Protein AF-A0A951JFA2-F1 (afdb_monomer_lite)

Structure (mmCIF, N/CA/C/O backbone):
data_AF-A0A951JFA2-F1
#
_entry.id   AF-A0A951JFA2-F1
#
loop_
_atom_site.group_PDB
_atom_site.id
_atom_site.type_symbol
_atom_site.label_atom_id
_atom_site.label_alt_id
_atom_site.label_comp_id
_atom_site.label_asym_id
_atom_site.label_entity_id
_atom_site.label_seq_id
_atom_site.pdbx_PDB_ins_code
_atom_site.Cartn_x
_atom_site.Cartn_y
_atom_site.Cartn_z
_atom_site.occupancy
_atom_site.B_iso_or_equiv
_atom_site.auth_seq_id
_atom_site.auth_comp_id
_atom_site.auth_asym_id
_atom_site.auth_atom_id
_atom_site.pdbx_PDB_model_num
ATOM 1 N N . MET A 1 1 ? 25.926 -38.621 -14.063 1.00 49.53 1 MET A N 1
ATOM 2 C CA . MET A 1 1 ? 25.489 -37.595 -13.095 1.00 49.53 1 MET A CA 1
ATOM 3 C C . MET A 1 1 ? 24.748 -36.533 -13.892 1.00 49.53 1 MET A C 1
ATOM 5 O O . MET A 1 1 ? 25.376 -35.670 -14.488 1.00 49.53 1 MET A O 1
ATOM 9 N N . THR A 1 2 ? 23.443 -36.721 -14.076 1.00 48.16 2 THR A N 1
ATOM 10 C CA . THR A 1 2 ? 22.615 -35.872 -14.945 1.00 48.16 2 THR A CA 1
ATOM 11 C C . THR A 1 2 ? 22.382 -34.545 -14.235 1.00 48.16 2 THR A C 1
ATOM 13 O O . THR A 1 2 ? 21.880 -34.536 -13.113 1.00 48.16 2 THR A O 1
ATOM 16 N N . ALA A 1 3 ? 22.814 -33.445 -14.848 1.00 50.09 3 ALA A N 1
ATOM 17 C CA . ALA A 1 3 ? 22.601 -32.106 -14.314 1.00 50.09 3 ALA A CA 1
ATOM 18 C C . ALA A 1 3 ? 21.089 -31.833 -14.154 1.00 50.09 3 ALA A C 1
ATOM 20 O O . ALA A 1 3 ? 20.311 -32.245 -15.020 1.00 50.09 3 ALA A O 1
ATOM 21 N N . PRO A 1 4 ? 20.655 -31.167 -13.068 1.00 54.94 4 PRO A N 1
ATOM 22 C CA . PRO A 1 4 ? 19.260 -30.778 -12.908 1.00 54.94 4 PRO A CA 1
ATOM 23 C C . PRO A 1 4 ? 18.867 -29.755 -13.992 1.00 54.94 4 PRO A C 1
ATOM 25 O O . PRO A 1 4 ? 19.714 -28.966 -14.422 1.00 54.94 4 PRO A O 1
ATOM 28 N N . PRO A 1 5 ? 17.602 -29.746 -14.450 1.00 52.03 5 PRO A N 1
ATOM 29 C CA . PRO A 1 5 ? 17.134 -28.7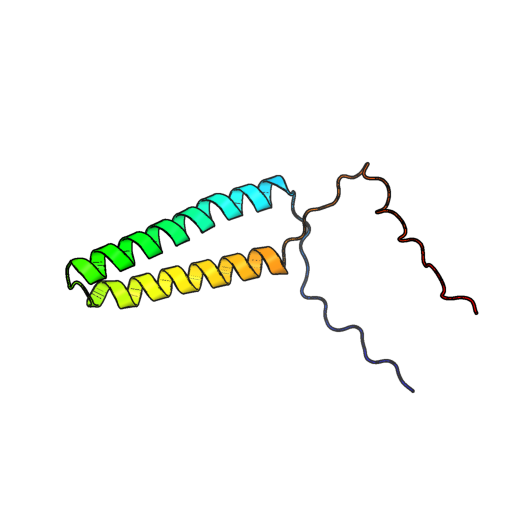79 -15.437 1.00 52.03 5 PRO A CA 1
ATOM 30 C C . PRO A 1 5 ? 17.233 -27.351 -14.870 1.00 52.03 5 PRO A C 1
ATOM 32 O O . PRO A 1 5 ? 16.973 -27.158 -13.677 1.00 52.03 5 PRO A O 1
ATOM 35 N N . PRO A 1 6 ? 17.584 -26.336 -15.686 1.00 55.22 6 PRO A N 1
ATOM 36 C CA . PRO A 1 6 ? 17.511 -24.950 -15.249 1.00 55.22 6 PRO A CA 1
ATOM 37 C C . PRO A 1 6 ? 16.056 -24.654 -14.887 1.00 55.22 6 PRO A C 1
ATOM 39 O O . PRO A 1 6 ? 15.157 -24.789 -15.718 1.00 55.22 6 PRO A O 1
ATOM 42 N N . GLY A 1 7 ? 15.830 -24.326 -13.613 1.00 53.09 7 GLY A N 1
ATOM 43 C CA . GLY A 1 7 ? 14.507 -24.005 -13.096 1.00 53.09 7 GLY A CA 1
ATOM 44 C C . GLY A 1 7 ? 13.837 -22.965 -13.983 1.00 53.09 7 GLY A C 1
ATOM 45 O O . GLY A 1 7 ? 14.495 -22.020 -14.419 1.00 53.09 7 GLY A O 1
ATOM 46 N N . SER A 1 8 ? 12.545 -23.161 -14.258 1.00 51.34 8 SER A N 1
ATOM 47 C CA . SER A 1 8 ? 11.694 -22.191 -14.942 1.00 51.34 8 SER A CA 1
ATOM 48 C C . SER A 1 8 ? 11.936 -20.807 -14.354 1.00 51.34 8 SER A C 1
ATOM 50 O O . SER A 1 8 ? 11.448 -20.477 -13.272 1.00 51.34 8 SER A O 1
ATOM 52 N N . GLY A 1 9 ? 12.726 -20.001 -15.060 1.00 52.50 9 GLY A N 1
ATOM 53 C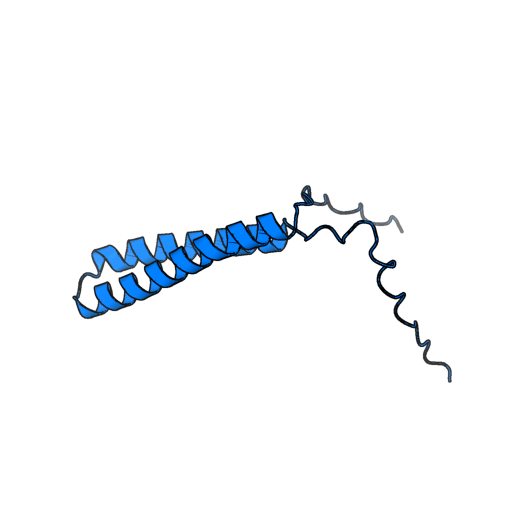 CA . GLY A 1 9 ? 12.849 -18.591 -14.769 1.00 52.50 9 GLY A CA 1
ATOM 54 C C . GLY A 1 9 ? 11.468 -18.007 -14.990 1.00 52.50 9 GLY A C 1
ATOM 55 O O . GLY A 1 9 ? 11.026 -17.913 -16.131 1.00 52.50 9 GLY A O 1
ATOM 56 N N . ALA A 1 10 ? 10.764 -17.677 -13.905 1.00 57.06 10 ALA A N 1
ATOM 57 C CA . ALA A 1 10 ? 9.595 -16.813 -13.983 1.00 57.06 10 ALA A CA 1
ATOM 58 C C . ALA A 1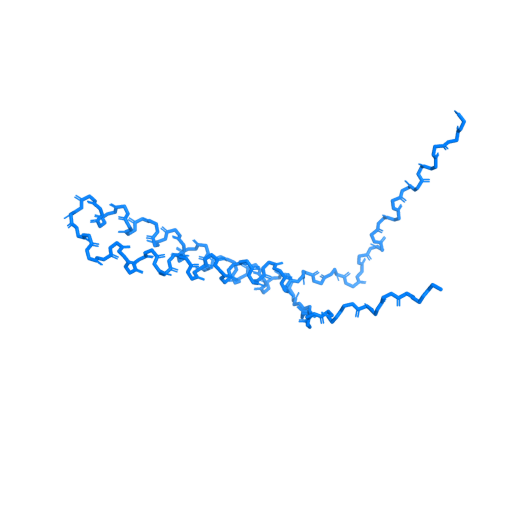 10 ? 9.963 -15.650 -14.911 1.00 57.06 10 ALA A C 1
ATOM 60 O O . ALA A 1 10 ? 11.038 -15.073 -14.737 1.00 57.06 10 ALA A O 1
ATOM 61 N N . ALA A 1 11 ? 9.147 -15.397 -15.936 1.00 57.47 11 ALA A N 1
ATOM 62 C CA . ALA A 1 11 ? 9.450 -14.422 -16.975 1.00 57.47 11 ALA A CA 1
ATOM 63 C C . ALA A 1 11 ? 9.785 -13.070 -16.324 1.00 57.47 11 ALA A C 1
ATOM 65 O O . ALA A 1 11 ? 8.913 -12.386 -15.796 1.00 57.47 11 ALA A O 1
ATOM 66 N N . ARG A 1 12 ? 11.075 -12.728 -16.297 1.00 66.88 12 ARG A N 1
ATOM 67 C CA . ARG A 1 12 ? 11.577 -11.454 -15.778 1.00 66.88 12 ARG A CA 1
ATOM 68 C C . ARG A 1 12 ? 11.380 -10.433 -16.880 1.00 66.88 12 ARG A C 1
ATOM 70 O O . ARG A 1 12 ? 11.871 -10.647 -17.988 1.00 66.88 12 ARG A O 1
ATOM 77 N N . HIS A 1 13 ? 10.644 -9.366 -16.594 1.00 72.56 13 HIS A N 1
ATOM 78 C CA . HIS A 1 13 ? 10.352 -8.348 -17.590 1.00 72.56 13 HIS A CA 1
ATOM 79 C C . HIS A 1 13 ? 11.261 -7.134 -17.361 1.00 72.56 13 HIS A C 1
ATOM 81 O O . HIS A 1 13 ? 11.116 -6.460 -16.339 1.00 72.56 13 HIS A O 1
ATOM 87 N N . PRO A 1 14 ? 12.229 -6.875 -18.256 1.00 70.94 14 PRO A N 1
ATOM 88 C CA . PRO A 1 14 ? 13.049 -5.677 -18.178 1.00 70.94 14 PRO A CA 1
ATOM 89 C C . PRO A 1 14 ? 12.176 -4.440 -18.407 1.00 70.94 14 PRO A C 1
ATOM 91 O O . PRO A 1 14 ? 11.503 -4.339 -19.431 1.00 70.94 14 PRO A O 1
ATOM 94 N N . LEU A 1 15 ? 12.194 -3.506 -17.458 1.00 77.62 15 LEU A N 1
ATOM 95 C CA . LEU A 1 15 ? 11.510 -2.217 -17.561 1.00 77.62 15 LEU A CA 1
ATOM 96 C C . LEU A 1 15 ? 12.517 -1.067 -17.414 1.00 77.62 15 LEU A C 1
ATOM 98 O O . LEU A 1 15 ? 13.567 -1.255 -16.787 1.00 77.62 15 LEU A O 1
ATOM 102 N N . PRO A 1 16 ? 12.202 0.128 -17.952 1.00 82.56 16 PRO A N 1
ATOM 103 C CA . PRO A 1 16 ? 12.992 1.325 -17.699 1.00 82.56 16 PRO A CA 1
ATOM 104 C C . PRO A 1 16 ? 13.103 1.598 -16.189 1.00 82.56 16 PRO A C 1
ATOM 106 O O . PRO A 1 16 ? 12.090 1.501 -15.483 1.00 82.56 16 PRO A O 1
ATOM 109 N N . PRO A 1 17 ? 14.297 1.939 -15.674 1.00 80.75 17 PRO A N 1
ATOM 110 C CA . PRO A 1 17 ? 14.492 2.285 -14.266 1.00 80.75 17 PRO A CA 1
ATOM 111 C C . PRO A 1 17 ? 13.543 3.384 -13.767 1.00 80.75 17 PRO A C 1
ATOM 113 O O . PRO A 1 17 ? 13.072 3.316 -12.630 1.00 80.75 17 PRO A O 1
ATOM 116 N N . GLU A 1 18 ? 13.218 4.353 -14.624 1.00 83.81 18 GLU A N 1
ATOM 117 C CA . GLU A 1 18 ? 12.322 5.474 -14.327 1.00 83.81 18 GLU A CA 1
ATOM 118 C C . GLU A 1 18 ? 10.905 4.978 -14.022 1.00 83.81 18 GLU A C 1
ATOM 120 O O . GLU A 1 18 ? 10.315 5.360 -13.017 1.00 83.81 18 GLU A O 1
ATOM 125 N N . LEU A 1 19 ? 10.390 4.031 -14.812 1.00 86.00 19 LEU A N 1
ATOM 126 C CA . LEU A 1 19 ? 9.059 3.461 -14.594 1.00 86.00 19 LEU A CA 1
ATOM 127 C C . LEU A 1 19 ? 8.988 2.665 -13.283 1.00 86.00 19 LEU A C 1
ATOM 129 O O . LEU A 1 19 ? 7.989 2.719 -12.569 1.00 86.00 19 LEU A O 1
ATOM 133 N N . ILE A 1 20 ? 10.048 1.926 -12.940 1.00 86.31 20 ILE A N 1
ATOM 134 C CA . ILE A 1 20 ? 10.121 1.194 -11.665 1.00 86.31 20 ILE A CA 1
ATOM 135 C C . ILE A 1 20 ? 10.105 2.179 -10.490 1.00 86.31 20 ILE A C 1
ATOM 137 O O . ILE A 1 20 ? 9.412 1.951 -9.496 1.00 86.31 20 ILE A O 1
ATOM 141 N N . HIS A 1 21 ? 10.857 3.273 -10.598 1.00 86.88 21 HIS A N 1
ATOM 142 C CA . HIS A 1 21 ? 10.888 4.331 -9.593 1.00 86.88 21 HIS A CA 1
ATOM 143 C C . HIS A 1 21 ? 9.514 5.001 -9.427 1.00 86.88 21 HIS A C 1
ATOM 145 O O . HIS A 1 21 ? 9.016 5.123 -8.303 1.00 86.88 21 HIS A O 1
ATOM 151 N N . ASP A 1 22 ? 8.865 5.344 -10.537 1.00 90.69 22 ASP A N 1
ATOM 152 C CA . ASP A 1 22 ? 7.555 5.998 -10.551 1.00 90.69 22 ASP A CA 1
ATOM 153 C C . ASP A 1 22 ? 6.437 5.110 -9.996 1.00 90.69 22 ASP A C 1
ATOM 155 O O . ASP A 1 22 ? 5.435 5.626 -9.512 1.00 90.69 22 ASP A O 1
ATOM 159 N N . LEU A 1 23 ? 6.611 3.783 -9.995 1.00 90.75 23 LEU A N 1
ATOM 160 C CA . LEU A 1 23 ? 5.705 2.848 -9.318 1.00 90.75 23 LEU A CA 1
ATOM 161 C C . LEU A 1 23 ? 6.005 2.698 -7.821 1.00 90.75 23 LEU A C 1
ATOM 163 O O . LEU A 1 23 ? 5.084 2.502 -7.025 1.00 90.75 23 LEU A O 1
ATOM 167 N N . ARG A 1 24 ? 7.276 2.792 -7.410 1.00 90.19 24 ARG A N 1
ATOM 168 C CA . ARG A 1 24 ? 7.669 2.685 -5.994 1.00 90.19 24 ARG A CA 1
ATOM 169 C C . ARG A 1 24 ? 7.129 3.845 -5.168 1.00 90.19 24 ARG A C 1
ATOM 171 O O . ARG A 1 24 ? 6.603 3.611 -4.087 1.00 90.19 24 ARG A O 1
ATOM 178 N N . THR A 1 25 ? 7.212 5.072 -5.676 1.00 93.88 25 THR A N 1
ATOM 179 C CA . THR A 1 25 ? 6.755 6.278 -4.963 1.00 93.88 25 THR A CA 1
ATOM 180 C C . THR A 1 25 ? 5.285 6.217 -4.512 1.00 93.88 25 THR A C 1
ATOM 182 O O . THR A 1 25 ? 5.043 6.313 -3.306 1.00 93.88 25 THR A O 1
ATOM 185 N N . PRO A 1 26 ? 4.290 6.020 -5.401 1.00 94.94 26 PRO A N 1
ATOM 186 C CA . PRO A 1 26 ? 2.887 5.953 -4.996 1.00 94.94 26 PRO A CA 1
ATOM 187 C C . PRO A 1 26 ? 2.603 4.746 -4.094 1.00 94.94 26 PRO A C 1
ATOM 189 O O . PRO A 1 26 ? 1.769 4.834 -3.196 1.00 94.94 26 PRO A O 1
ATOM 192 N N . LEU A 1 27 ? 3.320 3.631 -4.269 1.00 95.38 27 LEU A N 1
ATOM 193 C CA . LEU A 1 27 ? 3.164 2.461 -3.406 1.00 95.38 27 LEU A CA 1
ATOM 194 C C . LEU A 1 27 ? 3.664 2.725 -1.979 1.00 95.38 27 LEU A C 1
ATOM 196 O O . LEU A 1 27 ? 2.967 2.405 -1.018 1.00 95.38 27 LEU A O 1
ATOM 200 N N . THR A 1 28 ? 4.828 3.358 -1.835 1.00 94.12 28 THR A N 1
ATOM 201 C CA . THR A 1 28 ? 5.362 3.788 -0.535 1.00 94.12 28 THR A CA 1
ATOM 202 C C . THR A 1 28 ? 4.436 4.800 0.142 1.00 94.12 28 THR A C 1
ATOM 204 O O . THR A 1 28 ? 4.230 4.720 1.350 1.00 94.12 28 THR A O 1
ATOM 207 N N . GLN A 1 29 ? 3.815 5.709 -0.619 1.00 97.50 29 GLN A N 1
ATOM 208 C CA . GLN A 1 29 ? 2.806 6.631 -0.084 1.00 97.50 29 GLN A CA 1
ATOM 209 C C . GLN A 1 29 ? 1.571 5.887 0.441 1.00 97.50 29 GLN A C 1
ATOM 211 O O . GLN A 1 29 ? 1.134 6.157 1.555 1.00 97.50 29 GLN A O 1
ATOM 216 N N . ILE A 1 30 ? 1.034 4.919 -0.312 1.00 96.38 30 ILE A N 1
ATOM 217 C CA . ILE A 1 30 ? -0.095 4.082 0.135 1.00 96.38 30 ILE A CA 1
ATOM 218 C C . ILE A 1 30 ? 0.249 3.343 1.435 1.00 96.38 30 ILE A C 1
ATOM 220 O O . ILE A 1 30 ? -0.581 3.298 2.344 1.00 96.38 30 ILE A O 1
ATOM 224 N N . LEU A 1 31 ? 1.465 2.796 1.542 1.00 97.56 31 LEU A N 1
ATOM 225 C CA . LEU A 1 31 ? 1.938 2.142 2.763 1.00 97.56 31 LEU A CA 1
ATOM 226 C C . LEU A 1 31 ? 1.973 3.122 3.940 1.00 97.56 31 LEU A C 1
ATOM 228 O O . LEU A 1 31 ? 1.312 2.859 4.944 1.00 97.56 31 LEU A O 1
ATOM 232 N N . GLY A 1 32 ? 2.617 4.280 3.781 1.00 97.75 32 GLY A N 1
ATOM 233 C CA . GLY A 1 32 ? 2.682 5.296 4.834 1.00 97.75 32 GLY A CA 1
ATOM 234 C C . GLY A 1 32 ? 1.303 5.814 5.260 1.00 97.75 32 GLY A C 1
ATOM 235 O O . GLY A 1 32 ? 1.025 5.935 6.451 1.00 97.75 32 GLY A O 1
ATOM 236 N N . TYR A 1 33 ? 0.387 6.044 4.311 1.00 98.19 33 TYR A N 1
ATOM 237 C CA . TYR A 1 33 ? -0.991 6.421 4.638 1.00 98.19 33 TYR A CA 1
ATOM 238 C C . TYR A 1 33 ? -1.728 5.315 5.390 1.00 98.19 33 TYR A C 1
ATOM 240 O O . TYR A 1 33 ? -2.454 5.604 6.339 1.00 98.19 33 TYR A O 1
ATOM 248 N N . SER A 1 34 ? -1.549 4.053 4.993 1.00 97.88 34 SER A N 1
ATOM 249 C CA . SER A 1 34 ? -2.178 2.928 5.688 1.00 97.88 34 SER A CA 1
ATOM 250 C C . SER A 1 34 ? -1.669 2.773 7.125 1.00 97.88 34 SER A C 1
ATOM 252 O O . SER A 1 34 ? -2.477 2.514 8.011 1.00 97.88 34 SER A O 1
ATOM 254 N N . GLU A 1 35 ? -0.375 2.990 7.376 1.00 98.00 35 GLU A N 1
ATOM 255 C CA . GLU A 1 35 ? 0.224 2.956 8.718 1.00 98.00 35 GLU A CA 1
ATOM 256 C C . GLU A 1 35 ? -0.309 4.091 9.594 1.00 98.00 35 GLU A C 1
ATOM 258 O O . GLU A 1 35 ? -0.852 3.831 10.668 1.00 98.00 35 GLU A O 1
ATOM 263 N N . MET A 1 36 ? -0.279 5.325 9.087 1.00 98.00 36 MET A N 1
ATOM 264 C CA . MET A 1 36 ? -0.815 6.493 9.791 1.00 98.00 36 MET A CA 1
ATOM 265 C C . MET A 1 36 ? -2.307 6.325 10.134 1.00 98.00 36 MET A C 1
ATOM 267 O O . MET A 1 36 ? -2.740 6.650 11.238 1.00 98.00 36 MET A O 1
ATOM 271 N N . LEU A 1 37 ? -3.114 5.791 9.209 1.00 97.94 37 LEU A N 1
ATOM 272 C CA . LEU A 1 37 ? -4.537 5.533 9.460 1.00 97.94 37 LEU A CA 1
ATOM 273 C C . LEU A 1 37 ? -4.759 4.412 10.482 1.00 97.94 37 LEU A C 1
ATOM 275 O O . LEU A 1 37 ? -5.734 4.463 11.231 1.00 97.94 37 LEU A O 1
ATOM 279 N N . ILE A 1 38 ? -3.886 3.399 10.526 1.00 97.94 38 ILE A N 1
ATOM 280 C CA . ILE A 1 38 ? -3.939 2.349 11.553 1.00 97.94 38 ILE A CA 1
ATOM 281 C C . ILE A 1 38 ? -3.696 2.963 12.929 1.00 97.94 38 ILE A C 1
ATOM 283 O O . ILE A 1 38 ? -4.470 2.683 13.843 1.00 97.94 38 ILE A O 1
ATOM 287 N N . GLU A 1 39 ? -2.663 3.794 13.072 1.00 97.81 39 GLU A N 1
ATOM 288 C CA . GLU A 1 39 ? -2.338 4.483 14.327 1.00 97.81 39 GLU A CA 1
ATOM 289 C C . GLU A 1 39 ? -3.524 5.331 14.806 1.00 97.81 39 GLU A C 1
ATOM 291 O O . GLU A 1 39 ? -4.030 5.114 15.908 1.00 97.81 39 GLU A O 1
ATOM 296 N N . GLN A 1 40 ? -4.070 6.180 13.930 1.00 97.88 40 GLN A N 1
ATOM 297 C CA . GLN A 1 40 ? -5.243 7.007 14.236 1.00 97.88 40 GLN A CA 1
ATOM 298 C C . GLN A 1 40 ? -6.481 6.175 14.602 1.00 97.88 40 GLN A C 1
ATOM 300 O O . GLN A 1 40 ? -7.222 6.522 15.522 1.00 97.88 40 GLN A O 1
ATOM 305 N N . ALA A 1 41 ? -6.729 5.064 13.901 1.00 97.31 41 ALA A N 1
ATOM 306 C CA . ALA A 1 41 ? -7.861 4.189 14.195 1.00 97.31 41 ALA A CA 1
ATOM 307 C C . ALA A 1 41 ? -7.702 3.460 15.538 1.00 97.31 41 ALA A C 1
ATOM 309 O O . ALA A 1 41 ? -8.700 3.236 16.224 1.00 97.31 41 ALA A O 1
ATOM 310 N N . VAL A 1 42 ? -6.475 3.098 15.927 1.00 97.25 42 VAL A N 1
ATOM 311 C CA . VAL A 1 42 ? -6.185 2.523 17.248 1.00 97.25 42 VAL A CA 1
ATOM 312 C C . VAL A 1 42 ? -6.425 3.560 18.344 1.00 97.25 42 VAL A C 1
ATOM 314 O O . VAL A 1 42 ? -7.124 3.251 19.308 1.00 97.25 42 VAL A O 1
ATOM 317 N N . GLU A 1 43 ? -5.914 4.781 18.179 1.00 97.06 43 GLU A N 1
ATOM 318 C CA . GLU A 1 43 ? -6.090 5.875 19.144 1.00 97.06 43 GLU A CA 1
ATOM 319 C C . GLU A 1 43 ? -7.563 6.266 19.325 1.00 97.06 43 GLU A C 1
ATOM 321 O O . GLU A 1 43 ? -8.012 6.505 20.445 1.00 97.06 43 GLU A O 1
ATOM 326 N N . ALA A 1 44 ? -8.341 6.263 18.240 1.00 96.62 44 ALA A N 1
ATOM 327 C CA . ALA A 1 44 ? -9.773 6.555 18.265 1.00 96.62 44 ALA A CA 1
ATOM 328 C C . ALA A 1 44 ? -10.650 5.373 18.738 1.00 96.62 44 ALA A C 1
ATOM 330 O O . ALA A 1 44 ? -11.871 5.505 18.805 1.00 96.62 44 ALA A O 1
ATOM 331 N N . GLY A 1 45 ? -10.071 4.199 19.027 1.00 95.25 45 GLY A N 1
ATOM 332 C CA . GLY A 1 45 ? -10.825 2.993 19.405 1.00 95.25 45 GLY A CA 1
ATOM 333 C C . GLY A 1 45 ? -11.628 2.362 18.256 1.00 95.25 45 GLY A C 1
ATOM 334 O O . GLY A 1 45 ? -12.494 1.512 18.477 1.00 95.25 45 GLY A O 1
ATOM 335 N N . HIS A 1 46 ? -11.347 2.735 17.007 1.00 95.44 46 HIS A N 1
ATOM 336 C CA . HIS A 1 46 ? -12.013 2.229 15.806 1.00 95.44 46 HIS A CA 1
ATOM 337 C C . HIS A 1 46 ? -11.412 0.896 15.323 1.00 95.44 46 HIS A C 1
ATOM 339 O O . HIS A 1 46 ? -10.995 0.747 14.170 1.00 95.44 46 HIS A O 1
ATOM 345 N N . HIS A 1 47 ? -11.395 -0.115 16.194 1.00 90.94 47 HIS A N 1
ATOM 346 C CA . HIS A 1 47 ? -10.755 -1.409 15.921 1.00 90.94 47 HIS A CA 1
ATOM 347 C C . HIS A 1 47 ? -11.297 -2.141 14.678 1.00 90.94 47 HIS A C 1
ATOM 349 O O . HIS A 1 47 ? -10.573 -2.936 14.078 1.00 90.94 47 HIS A O 1
ATOM 355 N N . GLY A 1 48 ? -12.535 -1.850 14.256 1.00 91.69 48 GLY A N 1
ATOM 356 C CA . GLY A 1 48 ? -13.112 -2.388 13.020 1.00 91.69 48 GLY A CA 1
ATOM 357 C C . GLY A 1 48 ? -12.322 -1.997 11.766 1.00 91.69 48 GLY A C 1
ATOM 358 O O . GLY A 1 48 ? -12.057 -2.851 10.925 1.00 91.69 48 GLY A O 1
ATOM 359 N N . TYR A 1 49 ? -11.859 -0.746 11.673 1.00 94.19 49 TYR A N 1
ATOM 360 C CA . TYR A 1 49 ? -11.069 -0.282 10.526 1.00 94.19 49 TYR A CA 1
ATOM 361 C C . TYR A 1 49 ? -9.631 -0.796 10.555 1.00 94.19 49 TYR A C 1
ATOM 363 O O . TYR A 1 49 ? -9.047 -1.041 9.502 1.00 94.19 49 TYR A O 1
ATOM 371 N N . VAL A 1 50 ? -9.064 -1.020 11.745 1.00 96.69 50 VAL A N 1
ATOM 372 C CA . VAL A 1 50 ? -7.686 -1.516 11.902 1.00 96.69 50 VAL A CA 1
ATOM 373 C C . VAL A 1 50 ? -7.485 -2.844 11.167 1.00 96.69 50 VAL A C 1
ATOM 375 O O . VAL A 1 50 ? -6.466 -3.035 10.500 1.00 96.69 50 VAL A O 1
ATOM 378 N N . ALA A 1 51 ? -8.456 -3.758 11.259 1.00 94.31 51 ALA A N 1
ATOM 379 C CA . ALA A 1 51 ? -8.373 -5.061 10.605 1.00 94.31 51 ALA A CA 1
ATOM 380 C C . ALA A 1 51 ? -8.294 -4.937 9.074 1.00 94.31 51 ALA A C 1
ATOM 382 O O . ALA A 1 51 ? -7.491 -5.628 8.444 1.00 94.31 51 ALA A O 1
ATOM 383 N N . ASP A 1 52 ? -9.089 -4.051 8.476 1.00 97.00 52 ASP A N 1
ATOM 384 C CA . ASP A 1 52 ? -9.107 -3.852 7.026 1.00 97.00 52 ASP A CA 1
ATOM 385 C C . ASP A 1 52 ? -7.912 -3.029 6.534 1.00 97.00 52 ASP A C 1
ATOM 387 O O . ASP A 1 52 ? -7.285 -3.402 5.540 1.00 97.00 52 ASP A O 1
ATOM 391 N N . LEU A 1 53 ? -7.499 -1.996 7.271 1.00 97.69 53 LEU A N 1
ATOM 392 C CA . LEU A 1 53 ? -6.296 -1.220 6.955 1.00 97.69 53 LEU A CA 1
ATOM 393 C C . LEU A 1 53 ? -5.030 -2.089 6.977 1.00 97.69 53 LEU A C 1
A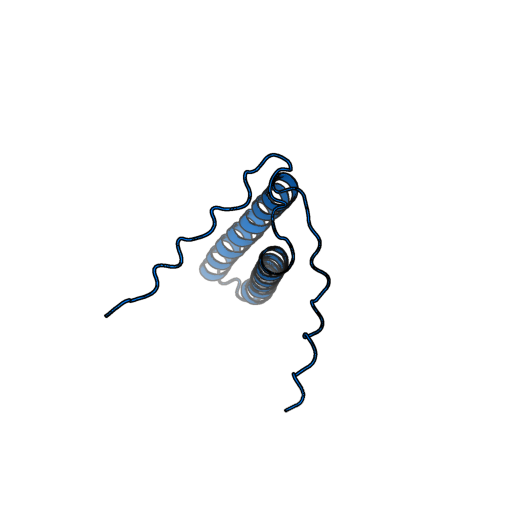TOM 395 O O . LEU A 1 53 ? -4.182 -1.969 6.092 1.00 97.69 53 LEU A O 1
ATOM 399 N N . ARG A 1 54 ? -4.925 -3.042 7.913 1.00 96.69 54 ARG A N 1
ATOM 400 C CA . ARG A 1 54 ? -3.825 -4.023 7.920 1.00 96.69 54 ARG A CA 1
ATOM 401 C C . ARG A 1 54 ? -3.830 -4.931 6.692 1.00 96.69 54 ARG A C 1
ATOM 403 O O . ARG A 1 54 ? -2.758 -5.286 6.206 1.00 96.69 54 ARG A O 1
ATOM 410 N N . LYS A 1 55 ? -5.002 -5.306 6.165 1.00 97.12 55 LYS A N 1
ATOM 411 C CA . LYS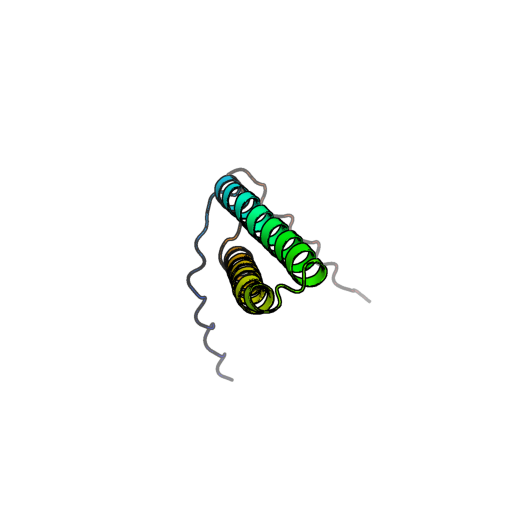 A 1 55 ? -5.083 -6.078 4.910 1.00 97.12 55 LYS A CA 1
ATOM 412 C C . LYS A 1 55 ? -4.573 -5.252 3.729 1.00 97.12 55 LYS A C 1
ATOM 414 O O . LYS A 1 55 ? -3.833 -5.792 2.909 1.00 97.12 55 LYS A O 1
ATOM 419 N N . VAL A 1 56 ? -4.926 -3.965 3.665 1.00 97.12 56 VAL A N 1
ATOM 420 C CA . VAL A 1 56 ? -4.433 -3.032 2.634 1.00 97.12 56 VAL A CA 1
ATOM 421 C C . VAL A 1 56 ? -2.913 -2.882 2.720 1.00 97.12 56 VAL A C 1
ATOM 423 O O . VAL A 1 56 ? -2.228 -3.089 1.719 1.00 97.12 56 VAL A O 1
ATOM 426 N N . ASN A 1 57 ? -2.376 -2.619 3.914 1.00 97.38 57 ASN A N 1
ATOM 427 C CA . ASN A 1 57 ? -0.935 -2.510 4.148 1.00 97.38 57 ASN A CA 1
ATOM 428 C C . ASN A 1 57 ? -0.192 -3.800 3.734 1.00 97.38 57 ASN A C 1
ATOM 430 O O . ASN A 1 57 ? 0.762 -3.763 2.955 1.00 97.38 57 ASN A O 1
ATOM 434 N N . ALA A 1 58 ? -0.701 -4.968 4.144 1.00 97.12 58 ALA A N 1
ATOM 435 C CA . ALA A 1 58 ? -0.128 -6.258 3.767 1.00 97.12 58 ALA A CA 1
ATOM 436 C C . ALA A 1 58 ? -0.168 -6.510 2.248 1.00 97.12 58 ALA A C 1
ATOM 438 O O . ALA A 1 58 ? 0.780 -7.066 1.690 1.00 97.12 58 ALA A O 1
ATOM 439 N N . ALA A 1 59 ? -1.244 -6.115 1.561 1.00 97.19 59 ALA A N 1
ATOM 440 C CA . ALA A 1 59 ? -1.325 -6.198 0.105 1.00 97.19 59 ALA A CA 1
ATOM 441 C C . ALA A 1 59 ? -0.304 -5.268 -0.577 1.00 97.19 59 ALA A C 1
ATOM 443 O O . ALA A 1 59 ? 0.351 -5.693 -1.530 1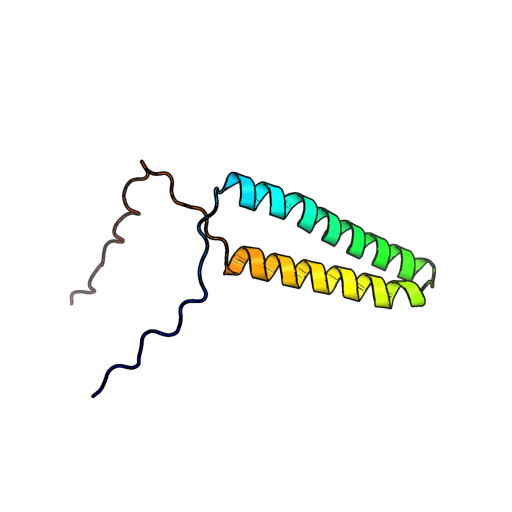.00 97.19 59 ALA A O 1
ATOM 444 N N . GLY A 1 60 ? -0.108 -4.055 -0.051 1.00 96.12 60 GLY A N 1
ATOM 445 C CA . GLY A 1 60 ? 0.907 -3.112 -0.525 1.00 96.12 60 GLY A CA 1
ATOM 446 C C . GLY A 1 60 ? 2.327 -3.673 -0.419 1.00 96.12 60 GLY A C 1
ATOM 447 O O . GLY A 1 60 ? 3.062 -3.677 -1.406 1.00 96.12 60 GLY A O 1
ATOM 448 N N . HIS A 1 61 ? 2.691 -4.252 0.730 1.00 96.25 61 HIS A N 1
ATOM 449 C CA . HIS A 1 61 ? 4.001 -4.889 0.905 1.00 96.25 61 HIS A CA 1
ATOM 450 C C . HIS A 1 61 ? 4.201 -6.090 -0.022 1.00 96.25 61 HIS A C 1
ATOM 452 O O . HIS A 1 61 ? 5.284 -6.271 -0.581 1.00 96.25 61 HIS A O 1
ATOM 458 N N . ARG A 1 62 ? 3.159 -6.907 -0.230 1.00 95.62 62 ARG A N 1
ATOM 459 C CA . ARG A 1 62 ? 3.217 -8.021 -1.190 1.00 95.62 62 ARG A CA 1
ATOM 460 C C . ARG A 1 62 ? 3.462 -7.520 -2.610 1.00 95.62 62 ARG A C 1
ATOM 462 O O . ARG A 1 62 ? 4.264 -8.116 -3.323 1.00 95.62 62 ARG A O 1
ATOM 469 N N . LEU A 1 63 ? 2.800 -6.437 -3.014 1.00 93.50 63 LEU A N 1
ATOM 470 C CA . LEU A 1 63 ? 3.014 -5.830 -4.324 1.00 93.50 63 LEU A CA 1
ATOM 471 C C . LEU A 1 63 ? 4.435 -5.271 -4.459 1.00 93.50 63 LEU A C 1
ATOM 473 O O . LEU A 1 63 ? 5.080 -5.519 -5.476 1.00 93.50 63 LEU A O 1
ATOM 477 N N . LEU A 1 64 ? 4.951 -4.598 -3.428 1.00 91.56 64 LEU A N 1
ATOM 478 C CA . LEU A 1 64 ? 6.315 -4.064 -3.425 1.00 91.56 64 LEU A CA 1
ATOM 479 C C . LEU A 1 64 ? 7.341 -5.186 -3.621 1.00 91.56 64 LEU A C 1
ATOM 481 O O . LEU A 1 64 ? 8.183 -5.103 -4.512 1.00 91.56 64 LEU A O 1
ATOM 485 N N . ALA A 1 65 ? 7.193 -6.286 -2.881 1.00 91.00 65 ALA A N 1
ATOM 486 C CA . ALA A 1 65 ? 8.056 -7.454 -3.020 1.00 91.00 65 ALA A CA 1
ATOM 487 C C . ALA A 1 65 ? 7.978 -8.083 -4.425 1.00 91.00 65 ALA A C 1
ATOM 489 O O . ALA A 1 65 ? 8.981 -8.571 -4.947 1.00 91.00 65 ALA A O 1
ATOM 490 N N . LEU A 1 66 ? 6.803 -8.080 -5.068 1.00 90.50 66 LEU A N 1
ATOM 491 C CA . LEU A 1 66 ? 6.655 -8.557 -6.447 1.00 90.50 66 LEU A CA 1
ATOM 492 C C . LEU A 1 66 ? 7.343 -7.633 -7.457 1.00 90.50 66 LEU A C 1
ATOM 494 O O . LEU A 1 66 ? 7.976 -8.140 -8.384 1.00 90.50 66 LEU A O 1
ATOM 498 N N . ILE A 1 67 ? 7.245 -6.315 -7.279 1.00 87.75 67 ILE A N 1
ATOM 499 C CA . ILE A 1 67 ? 7.948 -5.319 -8.100 1.00 87.75 67 ILE A CA 1
ATOM 500 C C . ILE A 1 67 ? 9.457 -5.543 -7.970 1.00 87.75 67 ILE A C 1
ATOM 502 O O . ILE A 1 67 ? 10.132 -5.749 -8.973 1.00 87.75 67 ILE A O 1
ATOM 506 N N . GLU A 1 68 ? 9.980 -5.608 -6.747 1.00 85.94 68 GLU A N 1
ATOM 507 C CA . GLU A 1 68 ? 11.412 -5.809 -6.490 1.00 85.94 68 GLU A CA 1
ATOM 508 C C . GLU A 1 68 ? 11.936 -7.154 -7.010 1.00 85.94 68 GLU A C 1
ATOM 510 O O . GLU A 1 68 ? 13.061 -7.237 -7.501 1.00 85.94 68 GLU A O 1
ATOM 515 N N . LYS A 1 69 ? 11.123 -8.214 -6.937 1.00 86.19 69 LYS A N 1
ATOM 516 C CA . LYS A 1 69 ? 11.510 -9.555 -7.390 1.00 86.19 69 LYS A CA 1
ATOM 517 C C . LYS A 1 69 ? 11.526 -9.698 -8.913 1.00 86.19 69 LYS A C 1
ATOM 519 O O . LYS A 1 69 ? 12.357 -10.442 -9.437 1.00 86.19 69 LYS A O 1
ATOM 524 N N . ASN A 1 70 ? 10.576 -9.078 -9.613 1.00 83.56 70 ASN A N 1
ATOM 525 C CA . ASN A 1 70 ? 10.344 -9.347 -11.038 1.00 83.56 70 ASN A CA 1
ATOM 526 C C . ASN A 1 70 ? 10.842 -8.234 -11.966 1.00 83.56 70 ASN A C 1
ATOM 528 O O . ASN A 1 70 ? 11.062 -8.507 -13.148 1.00 83.56 70 ASN A O 1
ATOM 532 N N . LEU A 1 71 ? 11.028 -7.015 -11.451 1.00 79.75 71 LEU A N 1
ATOM 533 C CA . LEU A 1 71 ? 11.409 -5.845 -12.237 1.00 79.75 71 LEU A CA 1
ATOM 534 C C . LEU A 1 71 ? 12.858 -5.476 -11.914 1.00 79.75 71 LEU A C 1
ATOM 536 O O . LEU A 1 71 ? 13.159 -4.902 -10.869 1.00 79.75 71 LEU A O 1
ATOM 540 N N . GLN A 1 72 ? 13.769 -5.840 -12.814 1.00 69.38 72 GLN A N 1
ATOM 541 C CA . GLN A 1 72 ? 15.157 -5.387 -12.749 1.00 69.38 72 GLN A CA 1
ATOM 542 C C . GLN A 1 72 ? 15.315 -4.129 -13.607 1.00 69.38 72 GLN A C 1
ATOM 544 O O . GLN A 1 72 ? 14.756 -4.088 -14.708 1.00 69.38 72 GLN A O 1
ATOM 549 N N . PRO A 1 73 ? 16.080 -3.124 -13.146 1.00 66.06 73 PRO A N 1
ATOM 550 C CA . PRO A 1 73 ? 16.456 -2.008 -13.997 1.00 66.06 73 PRO A CA 1
ATOM 551 C C . PRO A 1 73 ? 17.291 -2.533 -15.167 1.00 66.06 73 PRO A C 1
ATOM 553 O O . PRO A 1 73 ? 18.257 -3.274 -14.971 1.00 66.06 73 PRO A O 1
ATOM 556 N N . VAL A 1 74 ? 16.912 -2.155 -16.385 1.00 65.81 74 VAL A N 1
ATOM 557 C CA . VAL A 1 74 ? 17.744 -2.397 -17.566 1.00 65.81 74 VAL A CA 1
ATOM 558 C C . VAL A 1 74 ? 19.020 -1.567 -17.422 1.00 65.81 74 VAL A C 1
ATOM 560 O O . VAL A 1 74 ? 18.915 -0.350 -17.252 1.00 65.81 74 VAL A O 1
ATOM 563 N N . PRO A 1 75 ? 20.220 -2.177 -17.456 1.00 65.31 75 PRO A N 1
ATOM 564 C CA . PRO A 1 75 ? 21.449 -1.401 -17.506 1.00 65.31 75 PRO A CA 1
ATOM 565 C C . PRO A 1 75 ? 21.436 -0.547 -18.783 1.00 65.31 75 PRO A C 1
ATOM 567 O O . PRO A 1 75 ? 21.027 -1.052 -19.833 1.00 65.31 75 PRO A O 1
ATOM 570 N N . PRO A 1 76 ? 21.845 0.732 -18.719 1.00 68.75 76 PRO A N 1
ATOM 571 C CA . PRO A 1 76 ? 21.848 1.582 -19.898 1.00 68.75 76 PRO A CA 1
ATOM 572 C C . PRO A 1 76 ? 22.703 0.948 -21.009 1.00 68.75 76 PRO A C 1
ATOM 574 O O . PRO A 1 76 ? 23.711 0.307 -20.700 1.00 68.75 76 PRO A O 1
ATOM 577 N N . PRO A 1 77 ? 22.314 1.105 -22.287 1.00 69.00 77 PRO A N 1
ATOM 578 C CA . PRO A 1 77 ? 22.944 0.410 -23.414 1.00 69.00 77 PRO A CA 1
ATOM 579 C C . PRO A 1 77 ? 24.448 0.699 -23.556 1.00 69.00 77 PRO A C 1
ATOM 581 O O . PRO A 1 77 ? 25.175 -0.150 -24.061 1.00 69.00 77 PRO A O 1
ATOM 584 N N . ASP A 1 78 ? 24.915 1.843 -23.045 1.00 72.19 78 ASP A N 1
ATOM 585 C CA . ASP A 1 78 ? 26.321 2.267 -23.068 1.00 72.19 78 ASP A CA 1
ATOM 586 C C . ASP A 1 78 ? 27.064 2.032 -21.737 1.00 72.19 78 ASP A C 1
ATOM 588 O O . ASP A 1 78 ? 28.176 2.527 -21.539 1.00 72.19 78 ASP A O 1
ATOM 592 N N . ALA A 1 79 ? 26.470 1.295 -20.790 1.00 60.81 79 ALA A N 1
ATOM 593 C CA . ALA A 1 79 ? 27.171 0.928 -19.566 1.00 60.81 79 ALA A CA 1
ATOM 594 C C . ALA A 1 79 ? 28.330 -0.028 -19.901 1.00 60.81 79 ALA A C 1
ATOM 596 O O . ALA A 1 79 ? 28.099 -1.060 -20.539 1.00 60.81 79 ALA A O 1
ATOM 597 N N . PRO A 1 80 ? 29.570 0.247 -19.448 1.00 65.69 80 PRO A N 1
ATOM 598 C CA . PRO A 1 80 ? 30.643 -0.729 -19.567 1.00 65.69 80 PRO A CA 1
ATOM 599 C C . PRO A 1 80 ? 30.190 -2.036 -18.897 1.00 65.69 80 PRO A C 1
ATOM 601 O O . PRO A 1 80 ? 29.570 -1.973 -17.828 1.00 65.69 80 PRO A O 1
ATOM 604 N N . PRO A 1 81 ? 30.456 -3.213 -19.503 1.00 63.41 81 PRO A N 1
ATOM 605 C CA . PRO A 1 81 ? 30.049 -4.491 -18.935 1.00 63.41 81 PRO A CA 1
ATOM 606 C C . PRO A 1 81 ? 30.567 -4.540 -17.504 1.00 63.41 81 PRO A C 1
ATOM 608 O O . PRO A 1 81 ? 31.769 -4.375 -17.286 1.00 63.41 81 PRO A O 1
ATOM 611 N N . ALA A 1 82 ? 29.629 -4.658 -16.557 1.00 62.00 82 ALA A N 1
ATOM 612 C CA . ALA A 1 82 ? 29.873 -4.580 -15.126 1.00 62.00 82 ALA A CA 1
ATOM 613 C C . ALA A 1 82 ? 31.202 -5.256 -14.798 1.00 62.00 82 ALA A C 1
ATOM 615 O O . ALA A 1 82 ? 31.372 -6.442 -15.085 1.00 62.00 82 ALA A O 1
ATOM 616 N N . ALA A 1 83 ? 32.134 -4.436 -14.299 1.00 57.19 83 ALA A N 1
ATOM 617 C CA . ALA A 1 83 ? 33.511 -4.774 -13.996 1.00 57.19 83 ALA A CA 1
ATOM 618 C C . ALA A 1 83 ? 33.638 -6.255 -13.642 1.00 57.19 83 ALA A C 1
ATOM 620 O O . ALA A 1 83 ? 33.107 -6.697 -12.621 1.00 57.19 83 ALA A O 1
ATOM 621 N N . ALA A 1 84 ? 34.308 -7.011 -14.515 1.00 49.62 84 ALA A N 1
ATOM 622 C CA . ALA A 1 84 ? 34.744 -8.361 -14.221 1.00 49.62 84 ALA A CA 1
ATOM 623 C C . ALA A 1 84 ? 35.443 -8.310 -12.860 1.00 49.62 84 ALA A C 1
ATOM 625 O O . ALA A 1 84 ? 36.543 -7.769 -12.745 1.00 49.62 84 ALA A O 1
ATOM 626 N N . ALA A 1 85 ? 34.757 -8.783 -11.817 1.00 51.09 85 ALA A N 1
ATOM 627 C CA . ALA A 1 85 ? 35.322 -8.838 -10.485 1.00 51.09 85 ALA A CA 1
ATOM 628 C C . ALA A 1 85 ? 36.670 -9.563 -10.603 1.00 51.09 85 ALA A C 1
ATOM 630 O O . ALA A 1 85 ? 36.723 -10.620 -11.250 1.00 51.09 85 ALA A O 1
ATOM 631 N N . PRO A 1 86 ? 37.766 -9.015 -10.051 1.00 47.28 86 PRO A N 1
ATOM 632 C CA . PRO A 1 86 ? 39.030 -9.715 -10.078 1.00 47.28 86 PRO A CA 1
ATOM 633 C C . PRO A 1 86 ? 38.821 -11.012 -9.302 1.00 47.28 86 PRO A C 1
ATOM 635 O O . PRO A 1 86 ? 38.585 -11.012 -8.097 1.00 47.28 86 PRO A O 1
ATOM 638 N N . GLN A 1 87 ? 38.863 -12.128 -10.023 1.00 57.00 87 GLN A N 1
ATOM 639 C CA . GLN A 1 87 ? 39.013 -13.449 -9.439 1.00 57.00 87 GLN A CA 1
ATOM 640 C C . GLN A 1 87 ? 40.420 -13.487 -8.847 1.00 57.00 87 GLN A C 1
ATOM 642 O O . GLN A 1 87 ? 41.365 -13.952 -9.484 1.00 57.00 87 GLN A O 1
ATOM 647 N N . THR A 1 88 ? 40.592 -12.950 -7.644 1.00 56.47 88 THR A N 1
ATOM 648 C CA . THR A 1 88 ? 41.781 -13.215 -6.846 1.00 56.47 88 THR A CA 1
ATOM 649 C C . THR A 1 88 ? 41.709 -14.675 -6.421 1.00 56.47 88 THR A C 1
ATOM 651 O O . THR A 1 88 ? 41.091 -15.047 -5.428 1.00 56.47 88 THR A O 1
ATOM 654 N N . ARG A 1 89 ? 42.313 -15.537 -7.246 1.00 51.56 89 ARG A N 1
ATOM 655 C CA . ARG A 1 89 ? 42.670 -16.900 -6.854 1.00 51.56 89 ARG A CA 1
ATOM 656 C C . ARG A 1 89 ? 43.525 -16.809 -5.583 1.00 51.56 89 ARG A C 1
ATOM 658 O O . ARG A 1 89 ? 44.514 -16.076 -5.611 1.00 51.56 89 ARG A O 1
ATOM 665 N N . PRO A 1 90 ? 43.212 -17.541 -4.502 1.00 57.72 90 PRO A N 1
ATOM 666 C CA . PRO A 1 90 ? 44.158 -17.687 -3.412 1.00 57.72 90 PRO A CA 1
ATOM 667 C C . PRO A 1 90 ? 45.259 -18.631 -3.908 1.00 57.72 90 PRO A C 1
ATOM 669 O O . PRO A 1 90 ? 45.007 -19.799 -4.202 1.00 57.72 90 PRO A O 1
ATOM 672 N N . GLY A 1 91 ? 46.456 -18.088 -4.107 1.00 65.06 91 GLY A N 1
ATOM 673 C CA . GLY A 1 91 ? 47.640 -18.844 -4.484 1.00 65.06 91 GLY A CA 1
ATOM 674 C C . GLY A 1 91 ? 48.629 -18.888 -3.328 1.00 65.06 91 GLY A C 1
ATOM 675 O O . GLY A 1 91 ? 49.287 -17.883 -3.088 1.00 65.06 91 GLY A O 1
ATOM 676 N N . THR A 1 92 ? 48.774 -20.089 -2.758 1.00 54.69 92 THR A N 1
ATOM 677 C CA . THR A 1 92 ? 49.826 -20.584 -1.838 1.00 54.69 92 THR A CA 1
ATOM 678 C C . THR A 1 92 ? 49.793 -20.098 -0.394 1.00 54.69 92 THR A C 1
ATOM 680 O O . THR A 1 92 ? 49.965 -18.888 -0.152 1.00 54.69 92 THR A O 1
#

Foldseek 3Di:
DDDDPDPPDPQQDEDAPVVLVVVVVVLVVLLVVLVVVLVVCVVVVVVVVNVVSVVSNVVSVVVNVVSVVRYDHDDPPPDDDPPPPPPPDPDD

Sequence (92 aa):
MTAPPPGSGAARHPLPPELIHDLRTPLTQILGYSEMLIEQAVEAGHHGYVADLRKVNAAGHRLLALIEKNLQPVPPPDAPPAAAAPQTRPGT

pLDDT: mean 80.18, std 17.7, range [47.28, 98.19]

Secondary structure (DSSP, 8-state):
-PPPPPP-------B-HHHHHHHHHHHHHHHHHHHHHHHHHHHTT-HHHHHHHHHHHHHHHHHHHHHHHH-PBPPPTTSPP-----------

Radius of gyration: 21.43 Å; chains: 1; bounding box: 63×45×43 Å